Protein AF-A0A822FPJ2-F1 (afdb_monomer)

Mean predicted aligned error: 2.89 Å

Nearest PDB structures (foldseek):
  2x51-assembly1_A  TM=9.954E-01  e=1.958E-07  Sus scrofa
  2vb6-assembly1_A  TM=9.697E-01  e=1.594E-07  Sus scrofa
  2v26-assembly1_A  TM=9.950E-01  e=2.405E-07  Sus scrofa
  5o2l-assembly1_A  TM=9.882E-01  e=2.245E-07  Sus scrofa
  4pjj-assembly1_A  TM=9.669E-01  e=1.707E-07  Sus scrofa

InterPro domains:
  IPR001609 Myosin head, motor domain-like [PS51456] (1-61)
  IPR027417 P-loop containing nucleoside triphosphate hydrolase [SSF52540] (2-60)

Sequence (61 aa):
DLLDEESKLPTPKPEHFTSEVHNRNRGHPRLDIPRKSKLRASREIRDDEGFLIQHFAGGVV

Structure (mmCIF, N/CA/C/O backbone):
data_AF-A0A822FPJ2-F1
#
_entry.id   AF-A0A822FPJ2-F1
#
loop_
_atom_site.group_PDB
_atom_site.id
_atom_site.type_symbol
_atom_site.label_atom_i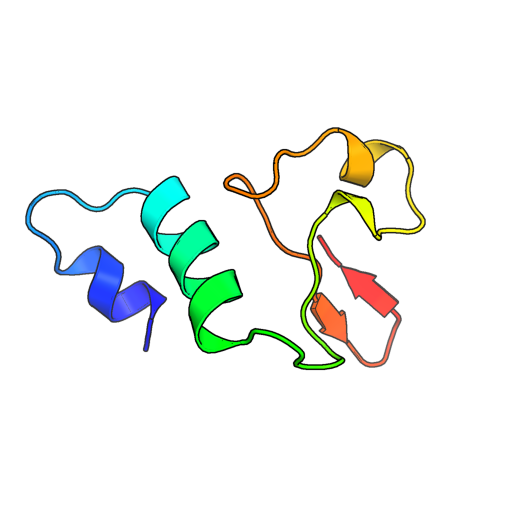d
_atom_site.label_alt_id
_atom_site.label_comp_id
_atom_site.label_asym_id
_atom_site.label_entity_id
_atom_site.label_seq_id
_atom_site.pdbx_PDB_ins_code
_atom_site.Cartn_x
_atom_site.Cartn_y
_atom_site.Cartn_z
_atom_site.occupancy
_atom_site.B_iso_or_equiv
_atom_site.auth_seq_id
_atom_site.auth_comp_id
_atom_site.auth_asym_id
_atom_site.auth_atom_id
_atom_site.pdbx_PDB_model_num
ATOM 1 N N . ASP A 1 1 ? -9.904 3.422 -5.326 1.00 91.38 1 ASP A N 1
ATOM 2 C CA . ASP A 1 1 ? -10.749 2.254 -4.995 1.00 91.38 1 ASP A CA 1
ATOM 3 C C . ASP A 1 1 ? -10.400 1.647 -3.645 1.00 91.38 1 ASP A C 1
ATOM 5 O O . ASP A 1 1 ? -11.038 2.026 -2.681 1.00 91.38 1 ASP A O 1
ATOM 9 N N . LEU A 1 2 ? -9.401 0.759 -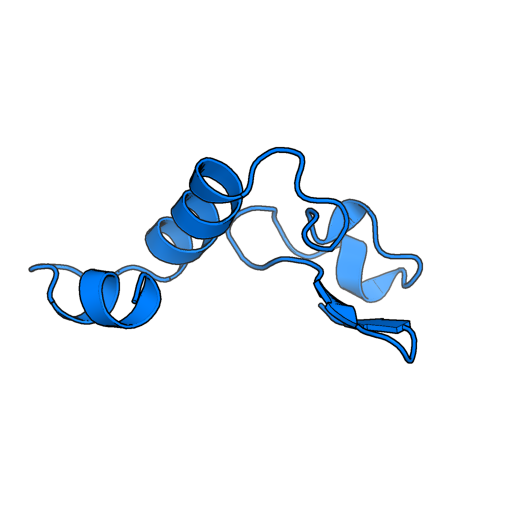3.504 1.00 95.19 2 LEU A N 1
ATOM 10 C CA . LEU A 1 2 ? -9.164 0.063 -2.218 1.00 95.19 2 LEU A CA 1
ATOM 11 C C . LEU A 1 2 ? -8.945 1.017 -1.024 1.00 95.19 2 LEU A C 1
ATOM 13 O O . LEU A 1 2 ? -9.496 0.780 0.044 1.00 95.19 2 LEU A O 1
ATOM 17 N N . LEU A 1 3 ? -8.183 2.097 -1.212 1.00 95.75 3 LEU A N 1
ATOM 18 C CA . LEU A 1 3 ? -7.939 3.090 -0.159 1.00 95.75 3 LEU A CA 1
ATOM 19 C C . LEU A 1 3 ? -9.218 3.848 0.233 1.00 95.75 3 LEU A C 1
ATOM 21 O O . LEU A 1 3 ? -9.450 4.117 1.409 1.00 95.75 3 LEU A O 1
ATOM 25 N N . ASP A 1 4 ? -10.065 4.154 -0.750 1.00 97.19 4 ASP A N 1
ATOM 26 C CA . ASP A 1 4 ? -11.346 4.818 -0.515 1.00 97.19 4 ASP A CA 1
ATOM 27 C C . ASP A 1 4 ? -12.300 3.892 0.242 1.00 97.19 4 ASP A C 1
ATOM 29 O O . ASP A 1 4 ? -12.997 4.339 1.147 1.00 97.19 4 ASP A O 1
ATOM 33 N N . GLU A 1 5 ? -12.308 2.597 -0.079 1.00 97.12 5 GLU A N 1
ATOM 34 C CA . GLU A 1 5 ? -13.099 1.605 0.653 1.00 97.12 5 GLU A CA 1
ATOM 35 C C . GLU A 1 5 ? -12.609 1.428 2.097 1.00 97.12 5 GLU A C 1
ATOM 37 O O . GLU A 1 5 ? -13.435 1.403 3.007 1.00 97.12 5 GLU A O 1
ATOM 42 N N . GLU A 1 6 ? -11.292 1.401 2.334 1.00 97.50 6 GLU A N 1
ATOM 43 C CA . GLU A 1 6 ? -10.733 1.369 3.694 1.00 97.50 6 GLU A CA 1
ATOM 44 C C . GLU A 1 6 ? -11.206 2.573 4.519 1.00 97.50 6 GLU A C 1
ATOM 46 O O . GLU A 1 6 ? -11.625 2.426 5.667 1.00 97.50 6 GLU A O 1
ATOM 51 N N . SER A 1 7 ? -11.192 3.769 3.919 1.00 96.88 7 SER A N 1
ATOM 52 C CA . SER A 1 7 ? -11.585 5.010 4.596 1.00 96.88 7 SER A CA 1
ATOM 53 C C . SER A 1 7 ? -13.052 5.031 5.046 1.00 96.88 7 SER A C 1
ATOM 55 O O . SER A 1 7 ? -13.410 5.794 5.941 1.00 96.88 7 SER A O 1
ATOM 57 N N . LYS A 1 8 ? -13.896 4.184 4.444 1.00 97.44 8 LYS A N 1
ATOM 58 C CA . LYS A 1 8 ? -15.324 4.052 4.762 1.00 97.44 8 LYS A CA 1
ATOM 59 C C . LYS A 1 8 ? -15.603 3.001 5.841 1.00 97.44 8 LYS A C 1
ATOM 61 O O . LYS A 1 8 ? -16.752 2.883 6.270 1.00 97.44 8 LYS A O 1
ATOM 66 N N . LEU A 1 9 ? -14.608 2.217 6.270 1.00 96.81 9 LEU A N 1
ATOM 67 C CA . LEU A 1 9 ? -14.802 1.217 7.321 1.00 96.81 9 LEU A CA 1
ATOM 68 C C . LEU A 1 9 ? -15.110 1.888 8.670 1.00 96.81 9 LEU A C 1
ATOM 70 O O . LEU A 1 9 ? -14.602 2.973 8.947 1.00 96.81 9 LEU A O 1
ATOM 74 N N . PRO A 1 10 ? -15.869 1.228 9.568 1.00 97.62 10 PRO A N 1
ATOM 75 C CA . PRO A 1 10 ? -16.108 1.745 10.920 1.00 97.62 10 PRO A CA 1
ATOM 76 C C . PRO A 1 10 ? -14.815 1.997 11.706 1.00 97.62 10 PRO A C 1
ATOM 78 O O . PRO A 1 10 ? -14.761 2.881 12.558 1.00 97.62 10 PRO A O 1
ATOM 81 N N . THR A 1 11 ? -13.776 1.207 11.421 1.00 97.25 11 THR A N 1
ATOM 82 C CA . THR A 1 11 ? -12.435 1.342 11.996 1.00 97.25 11 THR A CA 1
ATOM 83 C C . THR A 1 11 ? -11.385 1.155 10.896 1.00 97.25 11 THR A C 1
ATOM 85 O O . THR A 1 11 ? -10.943 0.022 10.684 1.00 97.25 11 THR A O 1
ATOM 88 N N . PRO A 1 12 ? -10.994 2.225 10.186 1.00 96.75 12 PRO A N 1
ATOM 89 C CA . PRO A 1 12 ? -9.944 2.158 9.174 1.00 96.75 12 PRO A CA 1
ATOM 90 C C . PRO A 1 12 ? -8.608 1.794 9.820 1.00 96.75 12 PRO A C 1
ATOM 92 O O . PRO A 1 12 ? -8.269 2.331 10.881 1.00 96.75 12 PRO A O 1
ATOM 95 N N . LYS A 1 13 ? -7.845 0.893 9.198 1.00 97.50 13 LYS A N 1
ATOM 96 C CA . LYS A 1 13 ? -6.523 0.494 9.690 1.00 97.50 13 LYS A CA 1
ATOM 97 C C . LYS A 1 13 ? -5.510 0.436 8.547 1.00 97.50 13 LYS A C 1
ATOM 99 O O . LYS A 1 13 ? -5.747 -0.270 7.566 1.00 97.50 13 LYS A O 1
AT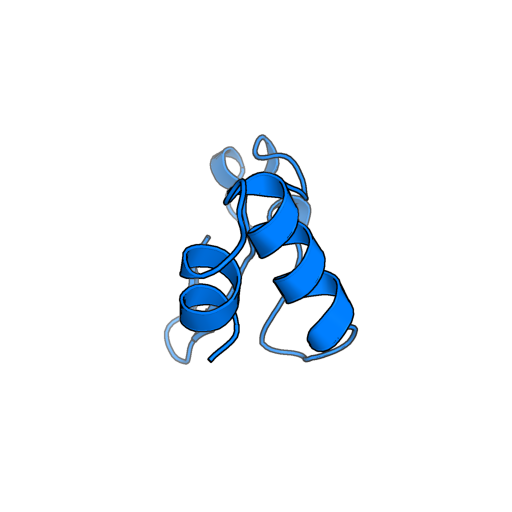OM 104 N N . PRO A 1 14 ? -4.357 1.117 8.661 1.00 96.62 14 PRO A N 1
ATOM 105 C CA . PRO A 1 14 ? -3.341 1.078 7.614 1.00 96.62 14 PRO A CA 1
ATOM 106 C C . PRO A 1 14 ? -2.821 -0.345 7.367 1.00 96.62 14 PRO A C 1
ATOM 108 O O . PRO A 1 14 ? -2.604 -0.719 6.220 1.00 96.62 14 PRO A O 1
ATOM 111 N N . GLU A 1 15 ? -2.714 -1.176 8.403 1.00 97.00 15 GLU A N 1
ATOM 112 C CA . GLU A 1 15 ? -2.252 -2.563 8.282 1.00 97.00 15 GLU A CA 1
ATOM 113 C C . GLU A 1 15 ? -3.251 -3.433 7.502 1.00 97.00 15 GLU A C 1
ATOM 115 O O . GLU A 1 15 ? -2.861 -4.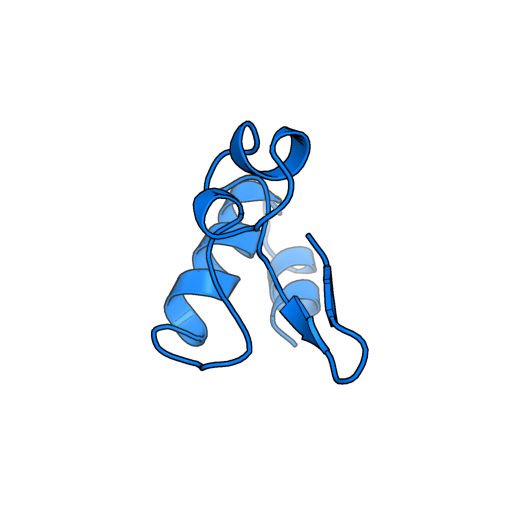311 6.724 1.00 97.00 15 GLU A O 1
ATOM 120 N N . HIS A 1 16 ? -4.553 -3.171 7.680 1.00 97.38 16 HIS A N 1
ATOM 121 C CA . HIS A 1 16 ? -5.614 -3.850 6.937 1.00 97.38 16 HIS A CA 1
ATOM 122 C C . HIS A 1 16 ? -5.571 -3.457 5.458 1.00 97.38 16 HIS A C 1
ATOM 124 O O . HIS A 1 16 ? -5.558 -4.333 4.593 1.00 97.38 16 HIS A O 1
ATOM 130 N N . PHE A 1 17 ? -5.425 -2.161 5.171 1.00 97.81 17 PHE A N 1
ATOM 131 C CA . PHE A 1 17 ? -5.230 -1.671 3.810 1.00 97.81 17 PHE A CA 1
ATOM 132 C C . PHE A 1 17 ? -4.018 -2.314 3.127 1.00 97.81 17 PHE A C 1
ATOM 134 O O . PHE A 1 17 ? -4.158 -2.867 2.035 1.00 97.81 17 PHE A O 1
ATOM 141 N N . THR A 1 18 ? -2.841 -2.291 3.760 1.00 97.31 18 THR A N 1
ATOM 142 C CA . THR A 1 18 ? -1.612 -2.870 3.192 1.00 97.31 18 THR A CA 1
ATOM 143 C C . THR A 1 18 ? -1.773 -4.366 2.917 1.00 97.31 18 THR A C 1
ATOM 145 O O . THR A 1 18 ? -1.393 -4.853 1.851 1.00 97.31 18 THR A O 1
ATOM 148 N N . SER A 1 19 ? -2.396 -5.101 3.841 1.00 96.31 19 SER A N 1
ATOM 149 C CA . SER A 1 19 ? -2.673 -6.531 3.664 1.00 96.31 19 SER A CA 1
ATOM 150 C C . SER A 1 19 ? -3.602 -6.785 2.472 1.00 96.31 19 SER A C 1
ATOM 152 O O . SER A 1 19 ? -3.337 -7.662 1.646 1.00 96.31 19 SER A O 1
ATOM 154 N N . GLU A 1 20 ? -4.655 -5.979 2.325 1.00 96.94 20 GLU A N 1
ATOM 155 C CA . GLU A 1 20 ? -5.587 -6.073 1.200 1.00 96.94 20 GLU A CA 1
ATOM 156 C C . GLU A 1 20 ? -4.947 -5.703 -0.144 1.00 96.94 20 GLU A C 1
ATOM 158 O O . GLU A 1 20 ? -5.270 -6.315 -1.168 1.00 96.94 20 GLU A O 1
ATOM 163 N N . VAL A 1 21 ? -3.995 -4.763 -0.157 1.00 97.25 21 VAL A N 1
ATOM 164 C CA . VAL A 1 21 ? -3.195 -4.450 -1.350 1.00 97.25 21 VAL A CA 1
ATOM 165 C C . VAL A 1 21 ? -2.464 -5.706 -1.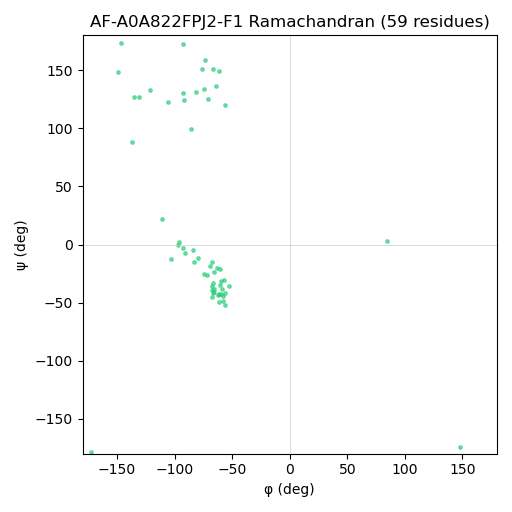830 1.00 97.25 21 VAL A C 1
ATOM 167 O O . VAL A 1 21 ? -2.557 -6.049 -3.013 1.00 97.25 21 VAL A O 1
ATOM 170 N N . HIS A 1 22 ? -1.795 -6.433 -0.932 1.00 96.06 22 HIS A N 1
ATOM 171 C CA . HIS A 1 22 ? -1.094 -7.677 -1.276 1.00 96.06 22 HIS A CA 1
ATOM 172 C C . HIS A 1 22 ? -2.052 -8.800 -1.685 1.00 96.06 22 HIS A C 1
ATOM 174 O O . HIS A 1 22 ? -1.790 -9.501 -2.665 1.00 96.06 22 HIS A O 1
ATOM 180 N N . ASN A 1 23 ? -3.179 -8.952 -0.984 1.00 95.31 23 ASN A N 1
ATOM 181 C CA . ASN A 1 23 ? -4.176 -9.986 -1.273 1.00 95.31 23 ASN A CA 1
ATOM 182 C C . ASN A 1 23 ? -4.776 -9.830 -2.675 1.00 95.31 23 ASN A C 1
ATOM 184 O O . ASN A 1 23 ? -4.809 -10.792 -3.445 1.00 95.31 23 ASN A O 1
ATOM 188 N N . ARG A 1 24 ? -5.218 -8.616 -3.031 1.00 95.94 24 ARG A N 1
ATOM 189 C CA . ARG A 1 24 ? -5.877 -8.350 -4.321 1.00 95.94 24 ARG A CA 1
ATOM 190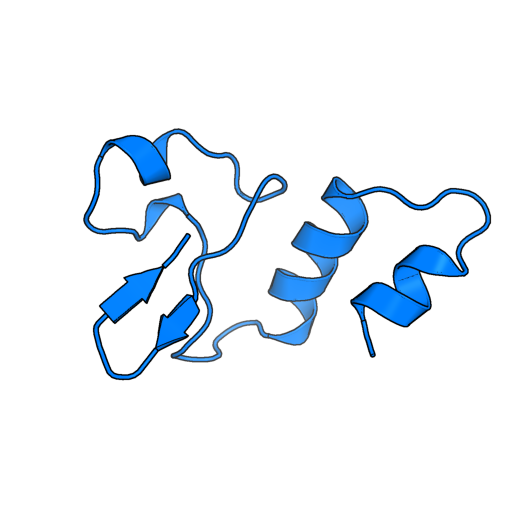 C C . ARG A 1 24 ? -4.919 -8.384 -5.508 1.00 95.94 24 ARG A C 1
ATOM 192 O O . ARG A 1 24 ? -5.347 -8.681 -6.618 1.00 95.94 24 ARG A O 1
ATOM 199 N N . ASN A 1 25 ? -3.636 -8.100 -5.284 1.00 94.81 25 ASN A N 1
ATOM 200 C CA . ASN A 1 25 ? -2.625 -7.991 -6.341 1.00 94.81 25 ASN A CA 1
ATOM 201 C C . ASN A 1 25 ? -1.597 -9.130 -6.306 1.00 94.81 25 ASN A C 1
ATOM 203 O O . ASN A 1 25 ? -0.487 -8.995 -6.827 1.00 94.81 25 ASN A O 1
ATOM 207 N N . ARG A 1 26 ? -1.946 -10.265 -5.692 1.00 93.69 26 ARG A N 1
ATOM 208 C CA . ARG A 1 26 ? -1.040 -11.403 -5.547 1.00 93.69 26 ARG A CA 1
ATOM 209 C C . ARG A 1 26 ? -0.520 -11.872 -6.910 1.00 93.69 26 ARG A C 1
ATOM 211 O O . ARG A 1 26 ? -1.286 -12.296 -7.770 1.00 93.69 26 ARG A O 1
ATOM 218 N N . GLY A 1 27 ? 0.801 -11.834 -7.084 1.00 91.38 27 GLY A N 1
ATOM 219 C CA . GLY A 1 27 ? 1.469 -12.247 -8.324 1.00 91.38 27 GLY A CA 1
ATOM 220 C C . GLY A 1 27 ? 1.551 -11.164 -9.404 1.00 91.38 2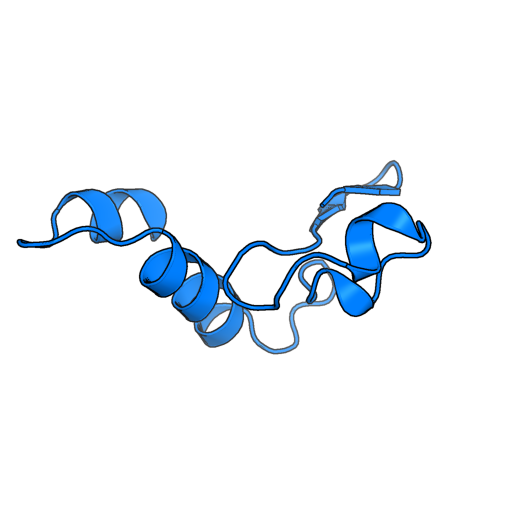7 GLY A C 1
ATOM 221 O O . GLY A 1 27 ? 2.069 -11.435 -10.487 1.00 91.38 27 GLY A O 1
ATOM 222 N N . HIS A 1 28 ? 1.090 -9.940 -9.132 1.00 96.12 28 HIS A N 1
ATOM 223 C CA . HIS A 1 28 ? 1.229 -8.834 -10.070 1.00 96.12 28 HIS A CA 1
ATOM 224 C C . HIS A 1 28 ? 2.703 -8.384 -10.161 1.00 96.12 28 HIS A C 1
ATOM 226 O O . HIS A 1 28 ? 3.292 -8.016 -9.149 1.00 96.12 28 HIS A O 1
ATOM 232 N N . PRO A 1 29 ? 3.325 -8.325 -11.354 1.00 93.81 29 PRO A N 1
ATOM 233 C CA . PRO A 1 29 ? 4.775 -8.121 -11.488 1.00 93.81 29 PRO A CA 1
ATOM 234 C C . PRO A 1 29 ? 5.261 -6.732 -11.055 1.00 93.81 29 PRO A C 1
ATOM 236 O O . PRO A 1 29 ? 6.461 -6.520 -10.893 1.00 93.81 29 PRO A O 1
ATOM 239 N N . ARG A 1 30 ? 4.344 -5.768 -10.899 1.00 95.31 30 ARG A N 1
ATOM 240 C CA . ARG A 1 30 ? 4.666 -4.412 -10.432 1.00 95.31 30 ARG A CA 1
ATOM 241 C C . ARG A 1 30 ? 4.440 -4.189 -8.942 1.00 95.31 30 ARG A C 1
ATOM 243 O O . ARG A 1 30 ? 4.668 -3.070 -8.504 1.00 95.31 30 ARG A O 1
ATOM 250 N N . LEU A 1 31 ? 3.979 -5.196 -8.199 1.00 96.44 31 LEU A N 1
ATOM 251 C CA . LEU A 1 31 ? 3.691 -5.075 -6.774 1.00 96.44 31 LEU A CA 1
ATOM 252 C C . LEU A 1 31 ? 4.343 -6.222 -6.002 1.00 96.44 31 LEU A C 1
ATOM 254 O O . LEU A 1 31 ? 4.161 -7.388 -6.344 1.00 96.44 31 LEU A O 1
ATOM 258 N N . ASP A 1 32 ? 5.114 -5.892 -4.973 1.00 95.31 32 ASP A N 1
ATOM 259 C CA . ASP A 1 32 ? 5.801 -6.878 -4.140 1.00 95.31 32 ASP A CA 1
ATOM 260 C C . ASP A 1 32 ? 5.904 -6.420 -2.679 1.00 95.31 32 ASP A C 1
ATOM 262 O O . ASP A 1 32 ? 5.564 -5.288 -2.346 1.00 95.31 32 ASP A O 1
ATOM 266 N N . ILE A 1 33 ? 6.394 -7.281 -1.792 1.00 95.12 33 ILE A N 1
ATOM 267 C CA . ILE A 1 33 ? 6.649 -6.927 -0.388 1.00 95.12 33 ILE A CA 1
ATOM 268 C C . ILE A 1 33 ? 7.935 -6.087 -0.240 1.00 95.12 33 ILE A C 1
ATOM 270 O O . ILE A 1 33 ? 8.889 -6.290 -1.007 1.00 95.12 33 ILE A O 1
ATOM 274 N N . PRO A 1 34 ? 8.035 -5.204 0.777 1.00 94.88 34 PRO A N 1
ATOM 275 C CA . PRO A 1 34 ? 9.208 -4.345 1.001 1.00 94.88 34 PRO A CA 1
ATOM 276 C C . PRO A 1 34 ? 10.540 -5.109 1.047 1.00 94.88 34 PRO A C 1
ATOM 278 O O . PRO A 1 34 ? 11.556 -4.668 0.499 1.00 94.88 34 PRO A O 1
ATOM 281 N N . ARG A 1 35 ? 10.525 -6.329 1.603 1.00 93.12 35 ARG A N 1
ATOM 282 C CA . ARG A 1 35 ? 11.692 -7.218 1.730 1.00 93.12 35 ARG A CA 1
ATOM 283 C C . ARG A 1 35 ? 12.332 -7.627 0.400 1.00 93.12 35 ARG A C 1
ATOM 285 O O . ARG A 1 35 ? 13.508 -7.992 0.392 1.00 93.12 35 ARG A O 1
ATOM 292 N N . LYS A 1 36 ? 11.611 -7.546 -0.727 1.00 90.94 36 LYS A N 1
ATOM 293 C CA . LYS A 1 36 ? 12.178 -7.819 -2.062 1.00 90.94 36 LYS A CA 1
ATOM 294 C C . LYS A 1 36 ? 12.899 -6.619 -2.680 1.00 90.94 36 LYS A C 1
ATOM 296 O O . LYS A 1 36 ? 13.522 -6.757 -3.734 1.00 90.94 36 LYS A O 1
ATOM 301 N N . SER A 1 37 ? 12.872 -5.455 -2.028 1.00 91.56 37 SER A N 1
ATOM 302 C CA . SER A 1 37 ? 13.615 -4.276 -2.471 1.00 91.56 37 SER A CA 1
ATOM 303 C C . SER A 1 37 ? 15.131 -4.520 -2.497 1.00 91.56 37 SER A C 1
ATOM 305 O O . SER A 1 37 ? 15.705 -5.285 -1.710 1.00 91.56 37 SER A O 1
ATOM 307 N N . LYS A 1 38 ? 15.821 -3.835 -3.416 1.00 87.50 38 LYS A N 1
ATOM 308 C CA . LYS A 1 38 ? 17.290 -3.841 -3.502 1.00 87.50 38 LYS A CA 1
ATOM 309 C C . LYS A 1 38 ? 17.936 -2.994 -2.399 1.00 87.50 38 LYS A C 1
ATOM 311 O O . LYS A 1 38 ? 19.075 -3.265 -2.030 1.00 87.50 38 LYS A O 1
ATOM 316 N N . LEU A 1 39 ? 17.218 -2.002 -1.869 1.00 89.06 39 LEU A N 1
ATOM 317 C CA . LEU A 1 39 ? 17.707 -1.108 -0.821 1.00 89.06 39 LEU A CA 1
ATOM 318 C C . LEU A 1 39 ? 17.581 -1.774 0.550 1.00 89.06 39 LEU A C 1
ATOM 320 O O . LEU A 1 39 ? 16.521 -2.287 0.899 1.00 89.06 39 LEU A O 1
ATOM 324 N N . ARG A 1 40 ? 18.658 -1.742 1.344 1.00 87.44 40 ARG A N 1
ATOM 325 C CA . ARG A 1 40 ? 18.692 -2.374 2.673 1.00 87.44 40 ARG A CA 1
ATOM 326 C C . ARG A 1 40 ? 17.663 -1.770 3.632 1.00 87.44 40 ARG A C 1
ATOM 328 O O . ARG A 1 40 ? 16.985 -2.531 4.304 1.00 87.44 40 ARG A O 1
ATOM 335 N N . ALA A 1 41 ? 17.514 -0.443 3.637 1.00 88.50 41 ALA A N 1
ATOM 336 C CA . ALA A 1 41 ? 16.574 0.262 4.515 1.00 88.50 41 ALA A CA 1
ATOM 337 C C . ALA A 1 41 ? 15.117 -0.193 4.313 1.00 88.50 41 ALA A C 1
ATOM 339 O O . ALA A 1 41 ? 14.389 -0.395 5.274 1.00 88.50 41 ALA A O 1
ATOM 340 N N . SER A 1 42 ? 14.706 -0.456 3.069 1.00 86.44 42 SER A N 1
ATOM 341 C CA . SER A 1 42 ? 13.349 -0.925 2.769 1.00 86.44 42 SER A CA 1
ATOM 342 C C . SER A 1 42 ? 13.064 -2.351 3.253 1.00 86.44 42 SER A C 1
ATOM 344 O O . SER A 1 42 ? 11.906 -2.737 3.353 1.00 86.44 42 SER A O 1
ATOM 346 N N . ARG A 1 43 ? 14.098 -3.159 3.533 1.00 89.44 43 ARG A N 1
ATOM 347 C CA . ARG A 1 43 ? 13.927 -4.551 3.986 1.00 89.44 43 ARG A CA 1
ATOM 348 C C . ARG A 1 43 ? 13.595 -4.669 5.470 1.00 89.44 43 ARG A C 1
ATOM 350 O O . ARG A 1 43 ? 13.256 -5.763 5.907 1.00 89.44 43 ARG A O 1
ATOM 357 N N . GLU A 1 44 ? 13.735 -3.582 6.224 1.00 91.38 44 GLU A N 1
ATOM 358 C CA . GLU A 1 44 ? 13.394 -3.525 7.649 1.00 91.38 44 GLU A CA 1
ATOM 359 C C . GLU A 1 44 ? 11.891 -3.269 7.870 1.00 91.38 44 GLU A C 1
ATOM 361 O O . GLU A 1 44 ? 11.388 -3.540 8.955 1.00 91.38 44 GLU A O 1
ATOM 366 N N . ILE A 1 45 ? 11.169 -2.825 6.831 1.00 92.50 45 ILE A N 1
ATOM 367 C CA . ILE A 1 45 ? 9.718 -2.588 6.847 1.00 92.50 45 ILE A CA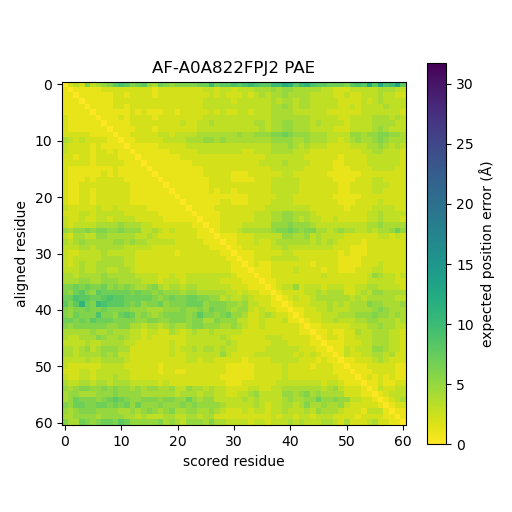 1
ATOM 368 C C . ILE A 1 45 ? 8.975 -3.930 6.818 1.00 92.50 45 ILE A C 1
ATOM 370 O O . ILE A 1 45 ? 9.312 -4.817 6.020 1.00 92.50 45 ILE A O 1
ATOM 374 N N . ARG A 1 46 ? 7.962 -4.087 7.679 1.00 92.69 46 ARG A N 1
ATOM 375 C CA . ARG A 1 46 ? 7.139 -5.304 7.740 1.00 92.69 46 ARG A CA 1
ATOM 376 C C . ARG A 1 46 ? 6.178 -5.380 6.550 1.00 92.69 46 ARG A C 1
ATOM 378 O O . ARG A 1 46 ? 5.869 -4.382 5.905 1.00 92.69 46 ARG A O 1
ATOM 385 N N . ASP A 1 47 ? 5.701 -6.583 6.238 1.00 90.81 47 ASP A N 1
ATOM 386 C CA . ASP A 1 47 ? 4.855 -6.808 5.055 1.00 90.81 47 ASP A CA 1
ATOM 387 C C . ASP A 1 47 ? 3.485 -6.099 5.148 1.00 90.81 47 ASP A C 1
ATOM 389 O O . ASP A 1 47 ? 2.877 -5.811 4.120 1.00 90.81 47 ASP A O 1
ATOM 393 N N . ASP A 1 48 ? 3.012 -5.802 6.361 1.00 92.62 48 ASP A N 1
ATOM 394 C CA . ASP A 1 48 ? 1.778 -5.069 6.673 1.00 92.62 48 ASP A CA 1
ATOM 395 C C . ASP A 1 48 ? 1.988 -3.555 6.8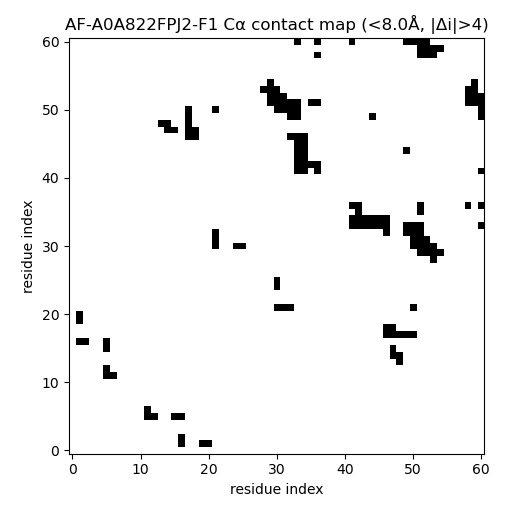59 1.00 92.62 48 ASP A C 1
ATOM 397 O O . ASP A 1 48 ? 1.024 -2.805 7.002 1.00 92.62 48 ASP A O 1
ATOM 401 N N . GLU A 1 49 ? 3.233 -3.083 6.777 1.00 94.00 49 GLU A N 1
ATOM 402 C CA . GLU A 1 49 ? 3.599 -1.668 6.916 1.00 94.00 49 GLU A CA 1
ATOM 403 C C . GLU A 1 49 ? 3.904 -0.991 5.569 1.00 94.00 49 GLU A C 1
ATOM 405 O O . GLU A 1 49 ? 3.981 0.235 5.502 1.00 94.00 49 GLU A O 1
ATOM 410 N N . GLY A 1 50 ? 4.059 -1.755 4.480 1.00 94.94 50 GLY A N 1
ATOM 411 C CA . GLY A 1 50 ? 4.262 -1.187 3.147 1.00 94.94 50 GLY A CA 1
ATOM 412 C C . GLY A 1 50 ? 4.238 -2.192 1.995 1.00 94.94 50 GLY A C 1
ATOM 413 O O . GLY A 1 50 ? 4.053 -3.399 2.164 1.00 94.94 50 GLY A O 1
ATOM 414 N N . PHE A 1 51 ? 4.454 -1.680 0.784 1.00 96.44 51 PHE A N 1
ATOM 415 C CA . PHE A 1 51 ? 4.542 -2.462 -0.449 1.00 96.44 51 PHE A CA 1
ATOM 416 C C . PHE A 1 51 ? 5.499 -1.795 -1.446 1.00 96.44 51 PHE A C 1
ATOM 418 O O . PHE A 1 51 ? 5.631 -0.580 -1.492 1.00 96.44 51 PHE A O 1
ATOM 425 N N . LEU A 1 52 ? 6.170 -2.603 -2.263 1.00 95.31 52 LEU A N 1
ATOM 426 C CA . LEU A 1 52 ? 7.082 -2.175 -3.320 1.00 95.31 52 LEU A CA 1
ATOM 427 C C . LEU A 1 52 ? 6.324 -2.039 -4.644 1.00 95.31 52 LEU A C 1
ATOM 429 O O . LEU A 1 52 ? 5.766 -3.021 -5.133 1.00 95.31 52 LEU A O 1
ATOM 433 N N . ILE A 1 53 ? 6.388 -0.864 -5.271 1.00 96.25 53 ILE A N 1
ATOM 434 C CA . ILE A 1 53 ? 5.865 -0.610 -6.617 1.00 96.25 53 ILE A CA 1
ATOM 435 C C . ILE A 1 53 ? 7.008 -0.493 -7.623 1.00 96.25 53 ILE A C 1
ATOM 437 O O . ILE A 1 53 ? 7.874 0.373 -7.509 1.00 96.25 53 ILE A O 1
ATOM 441 N N . GLN A 1 54 ? 6.979 -1.332 -8.659 1.00 94.69 54 GLN A N 1
ATOM 442 C CA . GLN A 1 54 ? 7.885 -1.223 -9.804 1.00 94.69 54 GLN A CA 1
ATOM 443 C C . GLN A 1 54 ? 7.296 -0.250 -10.833 1.00 94.69 54 GLN A C 1
ATOM 445 O O . GLN A 1 54 ? 6.416 -0.611 -11.623 1.00 94.69 54 GLN A O 1
ATOM 450 N N . HIS A 1 55 ? 7.782 0.990 -10.830 1.00 93.69 55 HIS A N 1
ATOM 451 C CA . HIS A 1 55 ? 7.507 1.966 -11.882 1.00 93.69 55 HIS A CA 1
ATOM 452 C C . HIS A 1 55 ? 8.605 1.926 -12.958 1.00 93.69 55 HIS A C 1
ATOM 454 O O . HIS A 1 55 ? 9.618 1.243 -12.827 1.00 93.69 55 HIS A O 1
ATOM 460 N N . PHE A 1 56 ? 8.415 2.660 -14.057 1.00 92.00 56 PHE A N 1
ATOM 461 C CA . PHE A 1 56 ? 9.329 2.600 -15.207 1.00 92.00 56 PHE A CA 1
ATOM 462 C C . PHE A 1 56 ? 10.782 2.989 -14.875 1.00 92.00 56 PHE A C 1
ATOM 464 O O . PHE A 1 56 ? 11.714 2.463 -15.473 1.00 92.00 56 PHE A O 1
ATOM 471 N N . ALA A 1 57 ? 10.978 3.888 -13.910 1.00 92.50 57 ALA A N 1
ATOM 472 C CA . ALA A 1 57 ? 12.298 4.364 -13.504 1.00 92.50 57 ALA A CA 1
ATOM 473 C C . ALA A 1 57 ? 12.875 3.620 -12.282 1.00 92.50 57 ALA A C 1
ATOM 475 O O . ALA A 1 57 ? 13.982 3.939 -11.855 1.00 92.50 57 ALA A O 1
ATOM 476 N N . GLY A 1 58 ? 12.177 2.614 -11.740 1.00 88.94 58 GLY A N 1
ATOM 477 C CA . GLY A 1 58 ? 12.692 1.804 -10.638 1.00 88.94 58 GLY A CA 1
ATOM 478 C C . GLY A 1 58 ? 11.628 1.287 -9.674 1.00 88.94 58 GLY A C 1
ATOM 479 O O . GLY A 1 58 ? 10.430 1.427 -9.892 1.00 88.94 58 GLY A O 1
ATOM 480 N N . GLY A 1 59 ? 12.095 0.652 -8.602 1.00 91.44 59 GLY A N 1
ATOM 481 C CA . GLY A 1 59 ? 11.253 0.209 -7.496 1.00 91.44 59 GLY A CA 1
ATOM 482 C C . GLY A 1 59 ? 11.190 1.269 -6.399 1.00 91.44 59 GLY A C 1
ATOM 483 O O . GLY A 1 59 ? 12.241 1.732 -5.958 1.00 91.44 59 GLY A O 1
ATOM 484 N N . VAL A 1 60 ? 9.984 1.614 -5.948 1.00 92.50 60 VAL A N 1
ATOM 485 C CA . VAL A 1 60 ? 9.730 2.545 -4.835 1.00 92.50 60 VAL A CA 1
ATOM 486 C C . VAL A 1 60 ? 8.926 1.822 -3.762 1.00 92.50 60 VAL A C 1
ATOM 488 O O . VAL A 1 60 ? 7.967 1.125 -4.088 1.00 92.50 60 VAL A O 1
ATOM 491 N N . VAL A 1 61 ? 9.358 1.960 -2.509 1.00 90.31 61 VAL A N 1
ATOM 492 C CA . VAL A 1 61 ? 8.710 1.416 -1.305 1.00 90.31 61 VAL A CA 1
ATOM 493 C C . VAL A 1 61 ? 8.131 2.568 -0.510 1.00 90.31 61 VAL A C 1
ATOM 495 O O . VAL A 1 61 ? 8.860 3.582 -0.405 1.00 90.31 61 VAL A O 1
#

Foldseek 3Di:
DLVVVLVPDPDRDQLVSLVVVCVVCPPPPQKAAQCPDPDPVSNVADSSRDIWGQDPVGIDD

Solvent-accessible surface area (backbone atoms only — not comparable to full-atom values): 3632 Å² total; per-residue (Å²): 105,73,68,60,54,40,71,68,42,97,74,62,48,71,46,58,48,34,44,49,54,52,64,77,41,67,87,38,94,44,51,46,49,17,61,75,49,90,50,71,78,46,42,74,48,50,63,43,75,40,49,24,38,54,51,97,93,45,76,49,108

Radius of gyration: 12.22 Å; Cα contacts (8 Å, |Δi|>4): 78; chains: 1; bounding box: 35×17×27 Å

Secondary structure (DSSP, 8-state):
-HHHHHHTSSS--HHHHHHHHHHHTTT-TTEE-GGG-SSTGGGGS-TTT--EEEETTEEE-

Organism: NCBI:txid392032

pLDDT: mean 94.13, std 3.0, range [86.44, 97.81]